Protein AF-A0A9E2UK33-F1 (afdb_monomer)

Secondary structure (DSSP, 8-state):
-HHHHHHHHHHHHHHHHHHHHHHHHHHHHHHHHHHHHHHHHHHHHHHHHHHHHHHHHHHHHHH--HHHHHHHHHHHHHHHHHHHHHHHHHTT-TTTHHHHHHHHHHHHHH-

pLDDT: mean 90.87, std 7.85, range [61.38, 97.69]

Structure (mmCIF, N/CA/C/O backbone):
data_AF-A0A9E2UK33-F1
#
_entry.id   AF-A0A9E2UK33-F1
#
loop_
_atom_site.group_PDB
_atom_site.id
_atom_site.type_symbol
_atom_site.label_atom_id
_atom_site.label_alt_id
_atom_site.label_comp_id
_atom_site.label_asym_id
_atom_site.label_entity_id
_atom_site.label_seq_id
_atom_site.pdbx_PDB_ins_code
_atom_site.Cartn_x
_atom_site.Cartn_y
_atom_site.Cartn_z
_atom_site.occupancy
_atom_site.B_iso_or_equiv
_atom_site.auth_seq_id
_atom_site.auth_comp_id
_atom_site.auth_asym_id
_atom_site.auth_atom_id
_atom_site.pdbx_PDB_model_num
ATOM 1 N N . MET A 1 1 ? 35.623 18.493 -48.322 1.00 72.12 1 MET A N 1
ATOM 2 C CA . 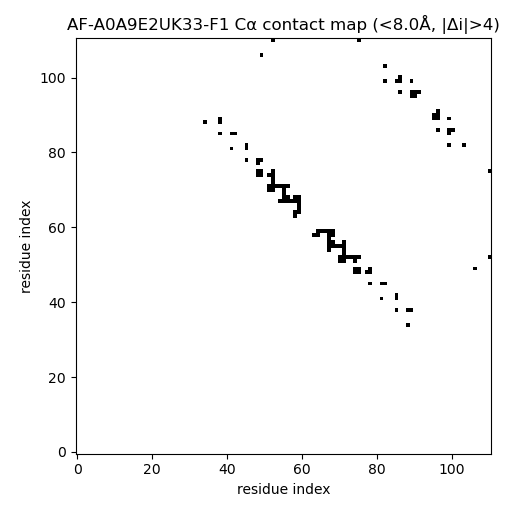MET A 1 1 ? 34.448 19.092 -47.644 1.00 72.12 1 MET A CA 1
ATOM 3 C C . MET A 1 1 ? 33.298 18.097 -47.472 1.00 72.12 1 MET A C 1
ATOM 5 O O . MET A 1 1 ? 32.879 17.909 -46.340 1.00 72.12 1 MET A O 1
ATOM 9 N N . ALA A 1 2 ? 32.848 17.392 -48.520 1.00 85.25 2 ALA A N 1
ATOM 10 C CA . ALA A 1 2 ? 31.727 16.439 -48.427 1.00 85.25 2 ALA A CA 1
ATOM 11 C C . ALA A 1 2 ? 31.902 15.307 -47.383 1.00 85.25 2 ALA A C 1
ATOM 13 O O . ALA A 1 2 ? 30.974 15.031 -46.631 1.00 85.25 2 ALA A O 1
ATOM 14 N N . GLY A 1 3 ? 33.092 14.701 -47.267 1.00 90.69 3 GLY A N 1
ATOM 15 C CA . GLY A 1 3 ? 33.334 13.630 -46.282 1.00 90.69 3 GLY A CA 1
ATOM 16 C C . GLY A 1 3 ? 33.257 14.086 -44.818 1.00 90.69 3 GLY A C 1
ATOM 17 O O . GLY A 1 3 ? 32.832 13.328 -43.954 1.00 90.69 3 GLY A O 1
ATOM 18 N N . LEU A 1 4 ? 33.602 15.348 -44.547 1.00 91.38 4 LEU A N 1
ATOM 19 C CA . LEU A 1 4 ? 33.560 15.934 -43.203 1.00 91.38 4 LEU A CA 1
ATOM 20 C C . LEU A 1 4 ? 32.109 16.215 -42.777 1.00 91.38 4 LEU A C 1
ATOM 22 O O . LEU A 1 4 ? 31.736 15.952 -41.638 1.00 91.38 4 LEU A O 1
ATOM 26 N N . LEU A 1 5 ? 31.273 16.662 -43.723 1.00 92.06 5 LEU A N 1
ATOM 27 C CA . LEU A 1 5 ? 29.831 16.830 -43.519 1.00 92.06 5 LEU A CA 1
ATOM 28 C C . LEU A 1 5 ? 29.127 15.486 -43.295 1.00 92.06 5 LEU A C 1
ATOM 30 O O . LEU A 1 5 ? 28.320 15.371 -42.378 1.00 92.06 5 LEU A O 1
ATOM 34 N N . ALA A 1 6 ? 29.462 14.456 -44.079 1.00 93.81 6 ALA A N 1
ATOM 35 C CA . ALA A 1 6 ? 28.896 13.118 -43.900 1.00 93.81 6 ALA A CA 1
ATOM 36 C C . ALA A 1 6 ? 29.252 12.531 -42.522 1.00 93.81 6 ALA A C 1
ATOM 38 O O . ALA A 1 6 ? 28.380 12.011 -41.830 1.00 93.81 6 ALA A O 1
ATOM 39 N N . LEU A 1 7 ? 30.509 12.685 -42.088 1.00 94.88 7 LEU A N 1
ATOM 40 C CA . LEU A 1 7 ? 30.952 12.266 -40.758 1.00 94.88 7 LEU A CA 1
ATOM 41 C C . LEU A 1 7 ? 30.198 13.004 -39.642 1.00 94.88 7 LEU A C 1
ATOM 43 O O . LEU A 1 7 ? 29.752 12.372 -38.686 1.00 94.88 7 LEU A O 1
ATOM 47 N N . ALA A 1 8 ? 30.017 14.321 -39.774 1.00 93.38 8 ALA A N 1
ATOM 48 C CA . ALA A 1 8 ? 29.272 15.119 -38.803 1.00 93.38 8 ALA A CA 1
ATOM 49 C C . ALA A 1 8 ? 27.806 14.666 -38.684 1.00 93.38 8 ALA A C 1
ATOM 51 O O . ALA A 1 8 ? 27.291 14.558 -37.574 1.00 93.38 8 ALA A O 1
ATOM 52 N N . ILE A 1 9 ? 27.153 14.339 -39.805 1.00 95.19 9 ILE A N 1
ATOM 53 C CA . ILE A 1 9 ? 25.771 13.832 -39.821 1.00 95.19 9 ILE A CA 1
ATOM 54 C C . ILE A 1 9 ? 25.679 12.466 -39.132 1.00 95.19 9 ILE A C 1
ATOM 56 O O . ILE A 1 9 ? 24.790 12.255 -38.311 1.00 95.19 9 ILE A O 1
ATOM 60 N N . VAL A 1 10 ? 26.607 11.549 -39.424 1.00 96.12 10 VAL A N 1
ATOM 61 C CA . VAL A 1 10 ? 26.632 10.217 -38.796 1.00 96.12 10 VAL A CA 1
ATOM 62 C C . VAL A 1 10 ? 26.848 10.325 -37.287 1.00 96.12 10 VAL A C 1
ATOM 64 O O . VAL A 1 10 ? 26.139 9.674 -36.522 1.00 96.12 10 VAL A O 1
ATOM 67 N N . LEU A 1 11 ? 27.776 11.178 -36.847 1.00 94.25 11 LEU A N 1
ATOM 68 C CA . LEU A 1 11 ? 28.001 11.431 -35.422 1.00 94.25 11 LEU A CA 1
ATOM 69 C C . LEU A 1 11 ? 26.760 12.026 -34.751 1.00 94.25 11 LEU A C 1
ATOM 71 O O . LEU A 1 11 ? 26.378 11.581 -33.672 1.00 94.25 11 LEU A O 1
ATOM 75 N N . LEU A 1 12 ? 26.094 12.983 -35.401 1.00 94.88 12 LEU A N 1
ATOM 76 C CA . LEU A 1 12 ? 24.873 13.594 -34.878 1.00 94.88 12 LEU A CA 1
ATOM 77 C C . LEU A 1 12 ? 23.743 12.563 -34.735 1.00 94.88 12 LEU A C 1
ATOM 79 O O . LEU A 1 12 ? 23.066 12.538 -33.705 1.00 94.88 12 LEU A O 1
ATOM 83 N N . LEU A 1 13 ? 23.560 11.687 -35.726 1.00 95.62 13 LEU A N 1
ATOM 84 C CA . LEU A 1 13 ? 22.580 10.597 -35.673 1.00 95.62 13 LEU A CA 1
ATOM 85 C C . LEU A 1 13 ? 22.900 9.599 -34.555 1.00 95.62 13 LEU A C 1
ATOM 87 O O . LEU A 1 13 ? 21.999 9.205 -33.817 1.00 95.62 13 LEU A O 1
ATOM 91 N N . ALA A 1 14 ? 24.173 9.233 -34.388 1.00 95.25 14 ALA A N 1
ATOM 92 C CA . ALA A 1 14 ? 24.606 8.330 -33.325 1.00 95.25 14 ALA A CA 1
ATOM 93 C C . ALA A 1 14 ? 24.331 8.912 -31.929 1.00 95.25 14 ALA A C 1
ATOM 95 O O . ALA A 1 14 ? 23.828 8.202 -31.059 1.00 95.25 14 ALA A O 1
ATOM 96 N N . VAL A 1 15 ? 24.596 10.208 -31.726 1.00 94.06 15 VAL A N 1
ATOM 97 C CA . VAL A 1 15 ? 24.289 10.900 -30.463 1.00 94.06 15 VAL A CA 1
ATOM 98 C C . VAL A 1 15 ? 22.783 10.933 -30.209 1.00 94.06 15 VAL A C 1
ATOM 100 O O . VAL A 1 15 ? 22.357 10.603 -29.107 1.00 94.06 15 VAL A O 1
ATOM 103 N N . ASN A 1 16 ? 21.967 11.268 -31.214 1.00 93.19 16 ASN A N 1
ATOM 104 C CA . ASN A 1 16 ? 20.509 11.279 -31.058 1.00 93.19 16 ASN A CA 1
ATOM 105 C C . ASN A 1 16 ? 19.960 9.893 -30.705 1.00 93.19 16 ASN A C 1
ATOM 107 O O . ASN A 1 16 ? 19.122 9.779 -29.815 1.00 93.19 16 ASN A O 1
ATOM 111 N N . LEU A 1 17 ? 20.468 8.837 -31.346 1.00 94.19 17 LEU A N 1
ATOM 112 C CA . LEU A 1 17 ? 20.076 7.466 -31.034 1.00 94.19 17 LEU A CA 1
ATOM 113 C C . LEU A 1 17 ? 20.485 7.068 -29.609 1.00 94.19 17 LEU A C 1
ATOM 115 O O . LEU A 1 17 ? 19.682 6.493 -28.880 1.00 94.19 17 LEU A O 1
ATOM 119 N N . ALA A 1 18 ? 21.710 7.398 -29.190 1.00 91.88 18 ALA A N 1
ATOM 120 C CA . ALA A 1 18 ? 22.186 7.113 -27.838 1.00 91.88 18 ALA A CA 1
ATOM 121 C C . ALA A 1 18 ? 21.352 7.839 -26.771 1.00 91.88 18 ALA A C 1
ATOM 123 O O . ALA A 1 18 ? 20.966 7.23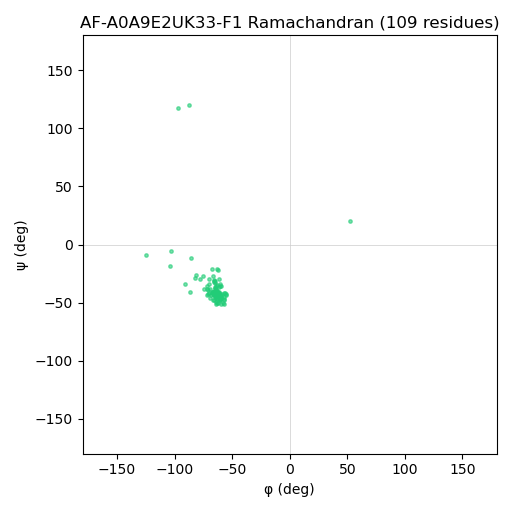2 -25.773 1.00 91.88 18 ALA A O 1
ATOM 124 N N . VAL A 1 19 ? 21.030 9.115 -27.004 1.00 89.19 19 VAL A N 1
ATOM 125 C CA . VAL A 1 19 ? 20.156 9.907 -26.127 1.00 89.19 19 VAL A CA 1
ATOM 126 C C . VAL A 1 19 ? 18.753 9.304 -26.077 1.00 89.19 19 VAL A C 1
ATOM 128 O O . VAL A 1 19 ? 18.208 9.144 -24.991 1.00 89.19 19 VAL A O 1
ATOM 131 N N . PHE A 1 20 ? 18.190 8.906 -27.218 1.00 89.81 20 PHE A N 1
ATOM 132 C CA . PHE A 1 20 ? 16.871 8.276 -27.279 1.00 89.81 20 PHE A CA 1
ATOM 133 C C . PHE A 1 20 ? 16.811 6.973 -26.465 1.00 89.81 20 PHE A C 1
ATOM 135 O O . PHE A 1 20 ? 15.897 6.790 -25.663 1.00 89.81 20 PHE A O 1
ATOM 142 N N . VAL A 1 21 ? 17.820 6.105 -26.598 1.00 86.75 21 VAL A N 1
ATOM 143 C CA . VAL A 1 21 ? 17.922 4.862 -25.812 1.00 86.75 21 VAL A CA 1
ATOM 144 C C . VAL A 1 21 ? 18.070 5.154 -24.318 1.00 86.75 21 VAL A C 1
ATOM 146 O O . VAL A 1 21 ? 17.472 4.462 -23.495 1.00 86.75 21 VAL A O 1
ATOM 149 N N . LEU A 1 22 ? 18.858 6.168 -23.951 1.00 81.00 22 LEU A N 1
ATOM 150 C CA . LEU A 1 22 ? 19.044 6.544 -22.551 1.00 81.00 22 LEU A CA 1
ATOM 151 C C . LEU A 1 22 ? 17.741 7.065 -21.933 1.00 81.00 22 LEU A C 1
ATOM 153 O O . LEU A 1 22 ? 17.389 6.643 -20.837 1.00 81.00 22 LEU A O 1
ATOM 157 N N . ILE A 1 23 ? 17.004 7.914 -22.657 1.00 81.88 23 ILE A N 1
ATOM 158 C CA . ILE A 1 23 ? 15.707 8.445 -22.219 1.00 81.88 23 ILE A CA 1
ATOM 159 C C . ILE A 1 23 ? 14.702 7.313 -21.997 1.00 81.88 23 ILE A C 1
ATOM 161 O O . ILE A 1 23 ? 14.046 7.305 -20.962 1.00 81.88 23 ILE A O 1
ATOM 165 N N . GLN A 1 24 ? 14.612 6.341 -22.913 1.00 73.94 24 GLN A N 1
ATOM 166 C CA . GLN A 1 24 ? 13.708 5.194 -22.749 1.00 73.94 24 GLN A CA 1
ATOM 167 C C . GLN A 1 24 ? 14.035 4.384 -21.492 1.00 73.94 24 GLN A C 1
ATOM 169 O O . GLN A 1 24 ? 13.156 4.129 -20.679 1.00 73.94 24 GLN A O 1
ATOM 174 N N . ARG A 1 25 ? 15.316 4.069 -21.262 1.00 70.94 25 ARG A N 1
ATOM 175 C CA . ARG A 1 25 ? 15.730 3.336 -20.054 1.00 70.94 25 ARG A CA 1
ATOM 176 C C . ARG A 1 25 ? 15.459 4.104 -18.762 1.00 70.94 25 ARG A C 1
ATOM 178 O O . ARG A 1 25 ? 15.176 3.490 -17.739 1.00 70.94 25 ARG A O 1
ATOM 185 N N . THR A 1 26 ? 15.597 5.429 -18.785 1.00 67.19 26 THR A N 1
ATOM 186 C CA . THR A 1 26 ? 15.283 6.275 -17.628 1.00 67.19 26 THR A CA 1
ATOM 187 C C . THR A 1 26 ? 13.776 6.373 -17.388 1.00 67.19 26 THR A C 1
ATOM 189 O O . THR A 1 26 ? 13.371 6.391 -16.230 1.00 67.19 26 THR A O 1
ATOM 192 N N . ALA A 1 27 ? 12.957 6.400 -18.442 1.00 66.75 27 ALA A N 1
ATOM 193 C CA . A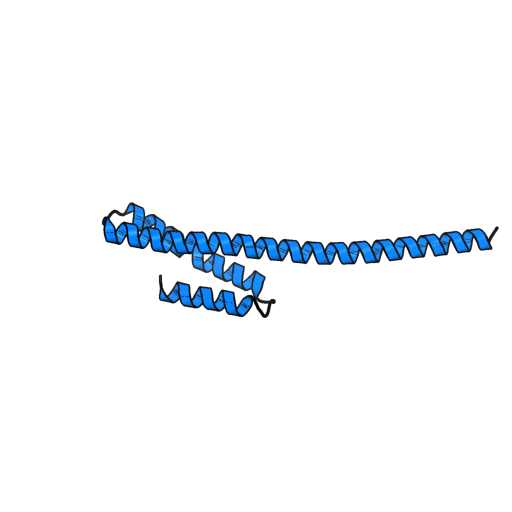LA A 1 27 ? 11.501 6.391 -18.322 1.00 66.75 27 ALA A CA 1
ATOM 194 C C . ALA A 1 27 ? 11.002 5.085 -17.679 1.00 66.75 27 ALA A C 1
ATOM 196 O O . ALA A 1 27 ? 10.364 5.144 -16.634 1.00 66.75 27 ALA A O 1
ATOM 197 N N . ASP A 1 28 ? 11.425 3.925 -18.193 1.00 65.50 28 ASP A N 1
ATOM 198 C CA . ASP A 1 28 ? 11.021 2.612 -17.659 1.00 65.50 28 ASP A CA 1
ATOM 199 C C . ASP A 1 28 ? 11.417 2.425 -16.176 1.00 65.50 28 ASP A C 1
ATOM 201 O O . ASP A 1 28 ? 10.702 1.810 -15.379 1.00 65.50 28 ASP A O 1
ATOM 205 N N . PHE A 1 29 ? 12.576 2.970 -15.779 1.00 61.38 29 PHE A N 1
ATOM 206 C CA . PHE A 1 29 ? 13.031 2.934 -14.388 1.00 61.38 29 PHE A CA 1
ATOM 207 C C . PHE A 1 29 ? 12.183 3.825 -13.472 1.00 61.38 29 PHE A C 1
ATOM 209 O O . PHE A 1 29 ? 11.920 3.445 -12.332 1.00 61.38 29 PHE A O 1
ATOM 216 N N . ASN A 1 30 ? 11.759 4.997 -13.950 1.00 67.00 30 ASN A N 1
ATOM 217 C CA . ASN A 1 30 ? 10.926 5.903 -13.162 1.00 67.00 30 ASN A CA 1
ATOM 218 C C . ASN A 1 30 ? 9.533 5.313 -12.915 1.00 67.00 30 ASN A C 1
ATOM 220 O O . ASN A 1 30 ? 9.079 5.353 -11.772 1.00 67.00 30 ASN A O 1
ATOM 224 N N . ASP A 1 31 ? 8.922 4.694 -13.928 1.00 71.38 31 ASP A N 1
ATOM 225 C CA . ASP A 1 31 ? 7.587 4.088 -13.817 1.00 71.38 31 ASP A CA 1
ATOM 226 C C . ASP A 1 31 ? 7.572 2.971 -12.758 1.00 71.38 31 ASP A C 1
ATOM 228 O O . ASP A 1 31 ? 6.721 2.937 -11.871 1.00 71.38 31 ASP A O 1
ATOM 232 N N . THR A 1 32 ? 8.607 2.121 -12.749 1.00 75.50 32 THR A N 1
ATOM 233 C CA . THR A 1 32 ? 8.746 1.044 -11.750 1.00 75.50 32 THR A CA 1
ATOM 234 C C . THR A 1 32 ? 8.916 1.592 -10.323 1.00 75.50 32 THR A C 1
ATOM 236 O O . THR A 1 32 ? 8.447 1.002 -9.346 1.00 75.50 32 THR A O 1
ATOM 239 N N . VAL A 1 33 ? 9.620 2.720 -10.166 1.00 81.88 33 VAL A N 1
ATOM 240 C CA . VAL A 1 33 ? 9.822 3.354 -8.854 1.00 81.88 33 VAL A CA 1
ATOM 241 C C . VAL A 1 33 ? 8.530 3.988 -8.347 1.00 81.88 33 VAL A C 1
ATOM 243 O O . VAL A 1 33 ? 8.257 3.898 -7.148 1.00 81.88 33 VAL A O 1
ATOM 246 N N . GLU A 1 34 ? 7.750 4.614 -9.225 1.00 84.94 34 GLU A N 1
ATOM 247 C CA . GLU A 1 34 ? 6.464 5.222 -8.880 1.00 84.94 34 GLU A CA 1
ATOM 248 C C . GLU A 1 34 ? 5.458 4.162 -8.411 1.00 84.94 34 GLU A C 1
ATOM 250 O O . GLU A 1 34 ? 4.950 4.269 -7.292 1.00 84.94 34 GLU A O 1
ATOM 255 N N . GLU A 1 35 ? 5.290 3.071 -9.166 1.00 86.31 35 GLU A N 1
ATOM 256 C CA . GLU A 1 35 ? 4.428 1.942 -8.779 1.00 86.31 35 GLU A CA 1
ATOM 257 C C . GLU A 1 35 ? 4.840 1.346 -7.422 1.00 86.31 35 GLU A C 1
ATOM 259 O O . GLU A 1 35 ? 4.015 1.138 -6.527 1.00 86.31 35 GLU A O 1
ATOM 264 N N . ALA A 1 36 ? 6.143 1.129 -7.204 1.00 88.44 36 ALA A N 1
ATOM 265 C CA . ALA A 1 36 ? 6.646 0.608 -5.935 1.00 88.44 36 ALA A CA 1
ATOM 266 C C . ALA A 1 36 ? 6.410 1.575 -4.757 1.00 88.44 36 ALA A C 1
ATOM 268 O O . ALA A 1 36 ? 6.219 1.143 -3.612 1.00 88.44 36 ALA A O 1
ATOM 269 N N . GLN A 1 37 ? 6.447 2.889 -4.997 1.00 91.94 37 GLN A N 1
ATOM 270 C CA . GLN A 1 37 ? 6.107 3.885 -3.983 1.00 91.94 37 GLN A CA 1
ATOM 271 C C . GLN A 1 37 ? 4.613 3.878 -3.667 1.00 91.94 37 GLN A C 1
ATOM 273 O O . GLN A 1 37 ? 4.264 3.923 -2.484 1.00 91.94 37 GLN A O 1
ATOM 278 N N . GLU A 1 38 ? 3.759 3.769 -4.680 1.00 93.44 38 GLU A N 1
ATOM 279 C CA . GLU A 1 38 ? 2.306 3.712 -4.529 1.00 93.44 38 GLU A CA 1
ATOM 280 C C . GLU A 1 38 ? 1.881 2.477 -3.723 1.00 93.44 38 GLU A C 1
ATOM 282 O O . GLU A 1 38 ? 1.240 2.610 -2.676 1.00 93.44 38 GLU A O 1
ATOM 287 N N . VAL A 1 39 ? 2.369 1.289 -4.102 1.00 94.31 39 VAL A N 1
ATOM 288 C CA . VAL A 1 39 ? 2.150 0.036 -3.356 1.00 94.31 39 VAL A CA 1
ATOM 289 C C . VAL A 1 39 ? 2.602 0.176 -1.902 1.00 94.31 39 VAL A C 1
ATOM 291 O O . VAL A 1 39 ? 1.904 -0.256 -0.979 1.00 94.31 39 VAL A O 1
ATOM 294 N N . ARG A 1 40 ? 3.759 0.808 -1.657 1.00 94.69 40 ARG A N 1
ATOM 295 C CA . ARG A 1 40 ? 4.288 1.006 -0.300 1.00 94.69 40 ARG A CA 1
ATOM 296 C C . ARG A 1 40 ? 3.422 1.950 0.532 1.00 94.69 40 ARG A C 1
ATOM 298 O O . ARG A 1 40 ? 3.259 1.705 1.728 1.00 94.69 40 ARG A O 1
ATOM 305 N N . LEU A 1 41 ? 2.929 3.038 -0.054 1.00 96.25 41 LEU A N 1
ATOM 306 C CA . LEU A 1 41 ? 2.064 3.996 0.635 1.00 96.25 41 LEU A CA 1
ATOM 307 C C . LEU A 1 41 ? 0.719 3.357 0.977 1.00 96.25 41 LEU A C 1
ATOM 309 O O . LEU A 1 41 ? 0.313 3.395 2.138 1.00 96.25 41 LEU A O 1
ATOM 313 N N . LEU A 1 42 ? 0.097 2.687 0.008 1.00 95.62 42 LEU A N 1
ATOM 314 C CA . LEU A 1 42 ? -1.181 2.014 0.205 1.00 95.62 42 LEU A CA 1
ATOM 315 C C . LEU A 1 42 ? -1.080 0.892 1.245 1.00 95.62 42 LEU A C 1
ATOM 317 O O . LEU A 1 42 ? -1.921 0.798 2.135 1.00 95.62 42 LEU A O 1
ATOM 321 N N . SER A 1 43 ? 0.001 0.106 1.215 1.00 95.44 43 SER A N 1
ATOM 322 C CA . SER A 1 43 ? 0.261 -0.935 2.221 1.00 95.44 43 SER A CA 1
ATOM 323 C C . SER A 1 43 ? 0.413 -0.368 3.637 1.00 95.44 43 SER A C 1
ATOM 325 O O . SER A 1 43 ? -0.007 -0.995 4.609 1.00 95.44 43 SER A O 1
ATOM 327 N N . ARG A 1 44 ? 1.028 0.816 3.779 1.00 96.62 44 ARG A N 1
ATOM 328 C CA . ARG A 1 44 ? 1.183 1.483 5.081 1.00 96.62 44 ARG A CA 1
ATOM 329 C C . ARG A 1 44 ? -0.148 1.987 5.613 1.00 96.62 44 ARG A C 1
ATOM 331 O O . ARG A 1 44 ? -0.437 1.754 6.780 1.00 96.62 44 ARG A O 1
ATOM 338 N N . GLU A 1 45 ? -0.943 2.643 4.774 1.00 96.44 45 GLU A N 1
ATOM 339 C CA . GLU A 1 45 ? -2.274 3.104 5.175 1.00 96.44 45 GLU A CA 1
ATOM 340 C C . GLU A 1 45 ? -3.159 1.910 5.543 1.00 96.44 45 GLU A C 1
ATOM 342 O O . GLU A 1 45 ? -3.839 1.934 6.564 1.00 96.44 45 GLU A O 1
ATOM 347 N N . LEU A 1 46 ? -3.090 0.821 4.773 1.00 95.69 46 LEU A N 1
ATOM 348 C CA . LEU A 1 46 ? -3.854 -0.391 5.044 1.00 95.69 46 LEU A CA 1
ATOM 349 C C . LEU A 1 46 ? -3.505 -0.986 6.414 1.00 95.69 46 LEU A C 1
ATOM 351 O O . LEU A 1 46 ? -4.396 -1.325 7.191 1.00 95.69 46 LEU A O 1
ATOM 355 N N . LEU A 1 47 ? -2.211 -1.064 6.737 1.00 95.38 47 LEU A N 1
ATOM 356 C CA . LEU A 1 47 ? -1.754 -1.496 8.056 1.00 95.38 47 LEU A CA 1
ATOM 357 C C . LEU A 1 47 ? -2.277 -0.575 9.165 1.00 95.38 47 LEU A C 1
ATOM 359 O O . LEU A 1 47 ? -2.742 -1.076 10.186 1.00 95.38 47 LEU A O 1
ATOM 363 N N . THR A 1 48 ? -2.233 0.745 8.969 1.00 96.62 48 THR A N 1
ATOM 364 C CA . THR A 1 48 ? -2.784 1.715 9.930 1.00 96.62 48 THR A CA 1
ATOM 365 C C . THR A 1 48 ? -4.261 1.439 10.196 1.00 96.62 48 THR A C 1
ATOM 367 O O . THR A 1 48 ? -4.658 1.329 11.352 1.00 96.62 48 THR A O 1
ATOM 370 N N . ARG A 1 49 ? -5.065 1.215 9.149 1.00 96.12 49 ARG A N 1
ATOM 371 C CA . ARG A 1 49 ? -6.496 0.906 9.300 1.00 96.12 49 ARG A CA 1
ATOM 372 C C . ARG A 1 49 ? -6.745 -0.412 10.020 1.00 96.12 49 ARG A C 1
ATOM 374 O O . ARG A 1 49 ? -7.623 -0.476 10.871 1.00 96.12 49 ARG A O 1
ATOM 381 N N . LEU A 1 50 ? -5.962 -1.452 9.745 1.00 95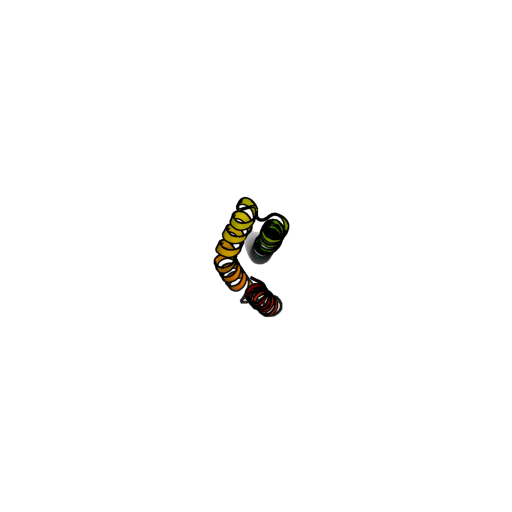.31 50 LEU A N 1
ATOM 382 C CA . LEU A 1 50 ? -6.068 -2.714 10.485 1.00 95.31 50 LEU A CA 1
ATOM 383 C C . LEU A 1 50 ? -5.763 -2.523 11.980 1.00 95.31 50 LEU A C 1
ATOM 385 O O . LEU A 1 50 ? -6.478 -3.052 12.833 1.00 95.31 50 LEU A O 1
ATOM 389 N N . VAL A 1 51 ? -4.742 -1.724 12.302 1.00 95.81 51 VAL A N 1
ATOM 390 C CA . VAL A 1 51 ? -4.386 -1.393 13.689 1.00 95.81 51 VAL A CA 1
ATOM 391 C C . VAL A 1 51 ? -5.475 -0.559 14.364 1.00 95.81 51 VAL A C 1
ATOM 393 O O . VAL A 1 51 ? -5.805 -0.828 15.520 1.00 95.81 51 VAL A O 1
ATOM 396 N N . ASP A 1 52 ? -6.066 0.411 13.669 1.00 96.88 52 ASP A N 1
ATOM 397 C CA . ASP A 1 52 ? -7.183 1.209 14.184 1.00 96.88 52 ASP A CA 1
ATOM 398 C C . ASP A 1 52 ? -8.415 0.339 14.445 1.00 96.88 52 ASP A C 1
ATOM 400 O O . ASP A 1 52 ? -9.064 0.482 15.484 1.00 96.88 52 ASP A O 1
ATOM 404 N N . ALA A 1 53 ? -8.701 -0.617 13.556 1.00 95.94 53 ALA A N 1
ATOM 405 C CA . ALA A 1 53 ? -9.785 -1.573 13.737 1.00 95.94 53 ALA A CA 1
ATOM 406 C C . ALA A 1 53 ? -9.588 -2.413 15.010 1.00 95.94 53 ALA A C 1
ATOM 408 O O . ALA A 1 53 ? -10.504 -2.507 15.832 1.00 95.94 53 ALA A O 1
ATOM 409 N N . GLU A 1 54 ? -8.391 -2.966 15.223 1.00 95.38 54 GLU A N 1
ATOM 410 C CA . GLU A 1 54 ? -8.060 -3.745 16.424 1.00 95.38 54 GLU A CA 1
ATOM 411 C C . GLU A 1 54 ? -8.058 -2.873 17.693 1.00 95.38 54 GLU A C 1
ATOM 413 O O . GLU A 1 54 ? -8.566 -3.276 18.745 1.00 95.38 54 GLU A O 1
ATOM 418 N N . THR A 1 55 ? -7.516 -1.658 17.603 1.00 95.94 55 THR A N 1
ATOM 419 C CA . THR A 1 55 ? -7.416 -0.724 18.733 1.00 95.94 55 THR A CA 1
ATOM 420 C C . THR A 1 55 ? -8.792 -0.216 19.155 1.00 95.94 55 THR A C 1
ATOM 422 O O . THR A 1 55 ? -9.096 -0.201 20.349 1.00 95.94 55 THR A O 1
ATOM 425 N N . GLY A 1 56 ? -9.654 0.136 18.199 1.00 96.44 56 GLY A N 1
ATOM 426 C CA . GLY A 1 56 ? -11.039 0.530 18.449 1.00 96.44 56 GLY A CA 1
ATOM 427 C C . GLY A 1 56 ? -11.859 -0.610 19.052 1.00 96.44 56 GLY A C 1
ATOM 428 O O . GLY A 1 56 ? -12.542 -0.425 20.060 1.00 96.44 56 GLY A O 1
ATOM 429 N N . GLN A 1 57 ? -11.713 -1.828 18.524 1.00 96.31 57 GLN A N 1
ATOM 430 C CA . GLN A 1 57 ? -12.383 -3.004 19.079 1.00 96.31 57 GLN A CA 1
ATOM 431 C C . GLN A 1 57 ? -11.967 -3.244 20.536 1.00 96.31 57 GLN A C 1
ATOM 433 O O . GLN A 1 57 ? -12.819 -3.351 21.421 1.00 96.31 57 GLN A O 1
ATOM 438 N N . ARG A 1 58 ? -10.658 -3.278 20.816 1.00 96.88 58 ARG A N 1
ATOM 439 C CA . ARG A 1 58 ? -10.136 -3.461 22.180 1.00 96.88 58 ARG A CA 1
ATOM 440 C C . ARG A 1 58 ? -10.568 -2.338 23.114 1.00 96.88 58 ARG A C 1
ATOM 442 O O . ARG A 1 58 ? -10.973 -2.613 24.240 1.00 96.88 58 ARG A O 1
ATOM 449 N N . GLY A 1 59 ? -10.514 -1.088 22.659 1.00 97.19 59 GLY A N 1
ATOM 450 C CA . GLY A 1 59 ? -10.937 0.070 23.442 1.00 97.19 59 GLY A CA 1
ATOM 451 C C . GLY A 1 59 ? -12.406 -0.017 23.855 1.00 97.19 59 GLY A C 1
ATOM 452 O O . GLY A 1 59 ? -12.729 0.204 25.026 1.00 97.19 59 GLY A O 1
ATOM 453 N N . PHE A 1 60 ? -13.285 -0.422 22.934 1.00 97.69 60 PHE A N 1
ATOM 454 C CA . PHE A 1 60 ? -14.700 -0.625 23.230 1.00 97.69 60 PHE A CA 1
ATOM 455 C C . PHE A 1 60 ? -14.907 -1.784 24.210 1.00 97.69 60 PHE A C 1
ATOM 457 O O . PHE A 1 60 ? -15.578 -1.604 25.222 1.00 97.69 60 PHE A O 1
ATOM 464 N N . LEU A 1 61 ? -14.277 -2.939 23.975 1.00 96.94 61 LEU A N 1
ATOM 465 C CA . LEU A 1 61 ? -14.401 -4.105 24.859 1.00 96.94 61 LEU A CA 1
ATOM 466 C C . LEU A 1 61 ? -13.918 -3.827 26.291 1.00 96.94 61 LEU A C 1
ATOM 468 O O . LEU A 1 61 ? -14.482 -4.361 27.242 1.00 96.94 61 LEU A O 1
ATOM 472 N N . LEU A 1 62 ? -12.893 -2.987 26.457 1.00 97.69 62 LEU A N 1
ATOM 473 C CA . LEU A 1 62 ? -12.332 -2.652 27.768 1.00 97.69 62 LEU A CA 1
ATOM 474 C C . LEU A 1 62 ? -13.111 -1.565 28.513 1.00 97.69 62 LEU A C 1
ATOM 476 O O . LEU A 1 62 ? -13.063 -1.518 29.740 1.00 97.69 62 LEU A O 1
ATOM 480 N N . THR A 1 63 ? -13.772 -0.654 27.797 1.00 97.06 63 THR A N 1
ATOM 481 C CA . THR A 1 63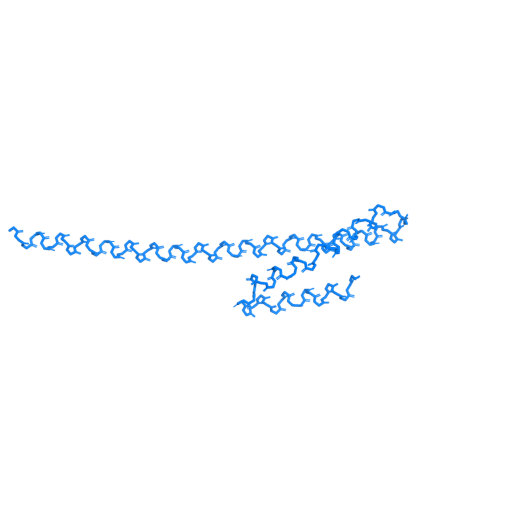 ? -14.315 0.572 28.405 1.00 97.06 63 THR A CA 1
ATOM 482 C C . THR A 1 63 ? -15.805 0.794 28.171 1.00 97.06 63 THR A C 1
ATOM 484 O O . THR A 1 63 ? -16.366 1.709 28.767 1.00 97.06 63 THR A O 1
ATOM 487 N N . ALA A 1 64 ? -16.436 -0.004 27.305 1.00 95.81 64 ALA A N 1
ATOM 488 C CA . ALA A 1 64 ? -17.811 0.154 26.824 1.00 95.81 64 ALA A CA 1
ATOM 489 C C . ALA A 1 64 ? -18.127 1.552 26.248 1.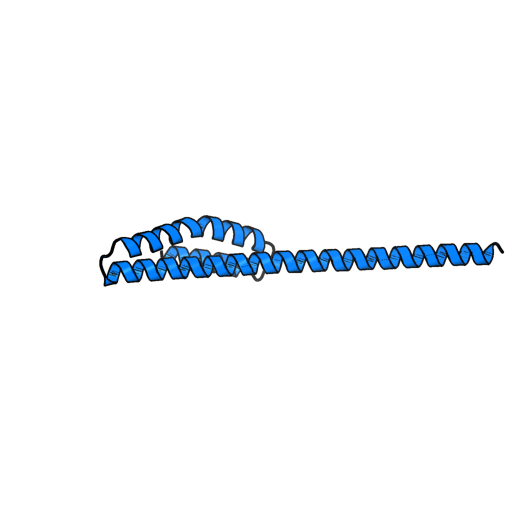00 95.81 64 ALA A C 1
ATOM 491 O O . ALA A 1 64 ? -19.289 1.947 26.155 1.00 95.81 64 ALA A O 1
ATOM 492 N N . ARG A 1 65 ? -17.094 2.312 25.862 1.00 96.62 65 ARG A N 1
ATOM 493 C CA . ARG A 1 65 ? -17.222 3.674 25.341 1.00 96.62 65 ARG A CA 1
ATOM 494 C C . ARG A 1 65 ? -17.444 3.671 23.824 1.00 96.62 65 ARG A C 1
ATOM 496 O O . ARG A 1 65 ? -16.581 3.158 23.104 1.00 96.62 65 ARG A O 1
ATOM 503 N N . PRO A 1 66 ? -18.570 4.215 23.325 1.00 94.62 66 PRO A N 1
ATOM 504 C CA . PRO A 1 66 ? -18.953 4.125 21.914 1.00 94.62 66 PRO A CA 1
ATOM 505 C C . PRO A 1 66 ? -17.968 4.826 20.970 1.00 94.62 66 PRO A C 1
ATOM 507 O O . PRO A 1 66 ? -17.893 4.461 19.800 1.00 94.62 66 PRO A O 1
ATOM 510 N N . GLU A 1 67 ? -17.168 5.768 21.469 1.00 95.62 67 GLU A N 1
ATOM 511 C CA . GLU A 1 67 ? -16.134 6.460 20.696 1.00 95.62 67 GLU A CA 1
ATOM 512 C C . GLU A 1 67 ? -15.057 5.497 20.170 1.00 95.62 67 GLU A C 1
ATOM 514 O O . GLU A 1 67 ? -14.486 5.719 19.110 1.00 95.62 67 GLU A O 1
ATOM 519 N N . TYR A 1 68 ? -14.781 4.391 20.868 1.00 96.06 68 TYR A N 1
ATOM 520 C CA . TYR A 1 68 ? -13.849 3.379 20.361 1.00 96.06 68 TYR A CA 1
ATOM 521 C C . TYR A 1 68 ? -14.483 2.489 19.285 1.00 96.06 68 TYR A C 1
ATOM 523 O O . TYR A 1 68 ? -13.796 2.025 18.374 1.00 96.06 68 TYR A O 1
ATOM 531 N N . LEU A 1 69 ? -15.802 2.282 19.350 1.00 95.50 69 LEU A N 1
ATOM 532 C CA . LEU A 1 69 ? -16.528 1.521 18.336 1.00 95.50 69 LEU A CA 1
ATOM 533 C C . LEU A 1 69 ? -16.613 2.290 17.011 1.00 95.50 69 LEU A C 1
ATOM 535 O O . LEU A 1 69 ? -16.550 1.668 15.949 1.00 95.50 69 LEU A O 1
ATOM 539 N N . SER A 1 70 ? -16.715 3.625 17.049 1.00 95.38 70 SER A N 1
ATOM 540 C CA . SER A 1 70 ? -16.684 4.436 15.825 1.00 95.38 70 SER A CA 1
ATOM 541 C C . SER A 1 70 ? -15.339 4.322 15.108 1.00 95.38 70 SER A C 1
ATOM 543 O O . SER A 1 70 ? -15.343 4.091 13.905 1.00 95.38 70 SER A O 1
ATOM 545 N N . ILE A 1 71 ? -14.214 4.347 15.838 1.00 95.94 71 ILE A N 1
ATOM 546 C CA . ILE A 1 71 ? -12.867 4.138 15.264 1.00 95.94 71 ILE A CA 1
ATOM 547 C C . ILE A 1 71 ? -12.788 2.786 14.544 1.00 95.94 71 ILE A C 1
ATOM 549 O O . ILE A 1 71 ? -12.359 2.718 13.394 1.00 95.94 71 ILE A O 1
ATOM 553 N N . HIS A 1 72 ? -13.266 1.714 15.186 1.00 96.12 72 HIS A N 1
ATOM 554 C CA . HIS A 1 72 ? -13.304 0.389 14.564 1.00 96.12 72 HIS A CA 1
ATOM 555 C C . HIS A 1 72 ? -14.172 0.367 13.298 1.00 96.12 72 HIS A C 1
ATOM 557 O O . HIS A 1 72 ? -13.747 -0.115 12.252 1.00 96.12 72 HIS A O 1
ATOM 563 N N . THR A 1 73 ? -15.380 0.924 13.378 1.00 95.44 73 THR A N 1
ATOM 564 C CA . THR A 1 73 ? -16.344 0.910 12.268 1.00 95.44 73 THR A CA 1
ATOM 565 C C . THR A 1 73 ? -15.844 1.715 11.067 1.00 95.44 73 THR A C 1
ATOM 567 O O . THR A 1 73 ? -16.021 1.298 9.922 1.00 95.44 73 THR A O 1
ATOM 5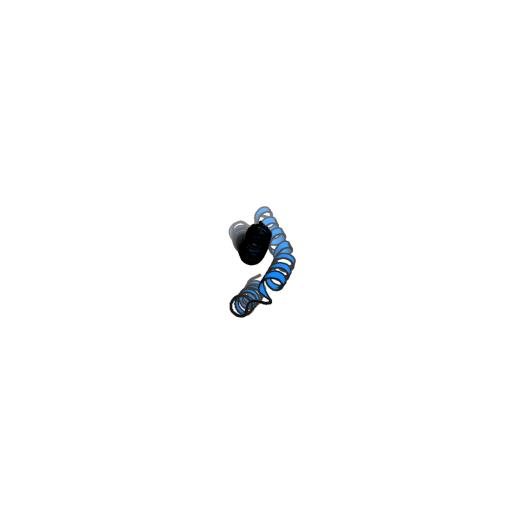70 N N . GLU A 1 74 ? -15.216 2.866 11.313 1.00 95.81 74 GLU A N 1
ATOM 571 C CA . GLU A 1 74 ? -14.605 3.698 10.274 1.00 95.81 74 GLU A CA 1
ATOM 572 C C . GLU A 1 74 ? -13.426 2.988 9.610 1.00 95.81 74 GLU A C 1
ATOM 574 O O . GLU A 1 74 ? -13.323 2.992 8.383 1.00 95.81 74 GLU A O 1
ATOM 579 N N . ALA A 1 75 ? -12.580 2.326 10.401 1.00 95.19 75 ALA A N 1
ATOM 580 C CA . ALA A 1 75 ? -11.455 1.561 9.890 1.00 95.19 75 ALA A CA 1
ATOM 581 C C . ALA A 1 75 ? -11.910 0.387 9.007 1.00 95.19 75 ALA A C 1
ATOM 583 O O . ALA A 1 75 ? -11.470 0.284 7.863 1.00 95.19 75 ALA A O 1
ATOM 584 N N . VAL A 1 76 ? -12.846 -0.444 9.483 1.00 95.31 76 VAL A N 1
ATOM 585 C CA . VAL A 1 76 ? -13.363 -1.608 8.736 1.00 95.31 76 VAL A CA 1
ATOM 586 C C . VAL A 1 76 ? -14.031 -1.195 7.424 1.00 95.31 76 VAL A C 1
ATOM 588 O O . VAL A 1 76 ? -13.891 -1.889 6.420 1.00 95.31 76 VAL A O 1
ATOM 591 N N . ARG A 1 77 ? -14.713 -0.043 7.390 1.00 95.50 77 ARG A N 1
ATOM 592 C CA . ARG A 1 77 ? -15.365 0.459 6.171 1.00 95.50 77 ARG A CA 1
ATOM 593 C C . ARG A 1 77 ? -14.371 0.799 5.054 1.00 95.50 77 ARG A C 1
ATOM 595 O O . ARG A 1 77 ? -14.732 0.666 3.891 1.00 95.50 77 ARG A O 1
ATOM 602 N N . ALA A 1 78 ? -13.157 1.234 5.393 1.00 93.81 78 ALA A N 1
ATOM 603 C CA . ALA A 1 78 ? -12.142 1.628 4.415 1.00 93.81 78 ALA A CA 1
ATOM 604 C C . ALA A 1 78 ? -11.373 0.433 3.814 1.00 93.81 78 ALA A C 1
ATOM 606 O O . ALA A 1 78 ? -10.889 0.514 2.687 1.00 93.81 78 ALA A O 1
ATOM 607 N N . LEU A 1 79 ? -11.270 -0.686 4.541 1.00 93.44 79 LEU A N 1
ATOM 608 C CA . LEU A 1 79 ? -10.423 -1.822 4.150 1.00 93.44 79 LEU A CA 1
ATOM 609 C C . LEU A 1 79 ? -10.756 -2.449 2.782 1.00 93.44 79 LEU A C 1
ATOM 611 O O . LEU A 1 79 ? -9.805 -2.735 2.054 1.00 93.44 79 LEU A O 1
ATOM 615 N N . PRO A 1 80 ? -12.030 -2.669 2.386 1.00 93.62 80 PRO A N 1
ATOM 616 C CA . PRO A 1 80 ? -12.336 -3.356 1.129 1.00 93.62 80 PRO A CA 1
ATOM 617 C C . PRO A 1 80 ? -11.822 -2.616 -0.110 1.00 93.62 80 PRO A C 1
ATOM 619 O O . PRO A 1 80 ? -11.215 -3.230 -0.985 1.00 93.62 80 PRO A O 1
ATOM 622 N N . GLU A 1 81 ? -12.019 -1.297 -0.168 1.00 94.25 81 GLU A N 1
ATOM 623 C CA . GLU A 1 81 ? -11.562 -0.460 -1.285 1.00 94.25 81 GLU A CA 1
ATOM 624 C C . GLU A 1 81 ? -10.032 -0.448 -1.368 1.00 94.25 81 GLU A C 1
ATOM 626 O O . GLU A 1 81 ? -9.450 -0.645 -2.434 1.00 94.25 81 GLU A O 1
ATOM 631 N N . MET A 1 82 ? -9.366 -0.318 -0.221 1.00 94.75 82 MET A N 1
ATOM 632 C CA . MET A 1 82 ? -7.907 -0.333 -0.150 1.00 94.75 82 MET A CA 1
ATOM 633 C C . MET A 1 82 ? -7.308 -1.678 -0.561 1.00 94.75 82 MET A C 1
ATOM 635 O O . MET A 1 82 ? -6.258 -1.713 -1.202 1.00 94.75 82 MET A O 1
ATOM 639 N N . MET A 1 83 ? -7.962 -2.785 -0.205 1.00 94.19 83 MET A N 1
ATOM 640 C CA . MET A 1 83 ? -7.501 -4.121 -0.571 1.00 94.19 83 MET A CA 1
ATOM 641 C C . MET A 1 83 ? -7.701 -4.401 -2.060 1.00 94.19 83 MET A C 1
ATOM 643 O O . MET A 1 83 ? -6.820 -4.975 -2.700 1.00 94.19 83 MET A O 1
ATOM 647 N N . GLN A 1 84 ? -8.819 -3.936 -2.625 1.00 94.31 84 GLN A N 1
ATOM 648 C CA . GLN A 1 84 ? -9.066 -3.996 -4.061 1.00 94.31 84 GLN A CA 1
ATOM 649 C C . GLN A 1 84 ? -7.991 -3.228 -4.835 1.00 94.31 84 GLN A C 1
ATOM 651 O O . GLN A 1 84 ? -7.440 -3.751 -5.805 1.00 94.31 84 GLN A O 1
ATOM 656 N N . GLU A 1 85 ? -7.660 -2.018 -4.387 1.00 94.44 85 GLU A N 1
ATOM 657 C CA . GLU A 1 85 ? -6.652 -1.194 -5.045 1.00 94.44 85 GLU A CA 1
ATOM 658 C C . GLU A 1 85 ? -5.245 -1.792 -4.914 1.00 94.44 85 GLU A C 1
ATOM 660 O O . GLU A 1 85 ? -4.498 -1.868 -5.891 1.00 94.44 85 GLU A O 1
ATOM 665 N N . LEU A 1 86 ? -4.902 -2.330 -3.741 1.00 94.50 86 LEU A N 1
ATOM 666 C CA . LEU A 1 86 ? -3.623 -3.006 -3.540 1.00 94.50 86 LEU A CA 1
ATOM 667 C C . LEU A 1 86 ? -3.517 -4.271 -4.403 1.00 94.50 86 LEU A C 1
ATOM 669 O O . LEU A 1 86 ? -2.459 -4.545 -4.971 1.00 94.50 86 LEU A O 1
ATOM 673 N N . GLY A 1 87 ? -4.612 -5.018 -4.559 1.00 94.00 87 GLY A N 1
ATOM 674 C CA . GLY A 1 87 ? -4.695 -6.158 -5.471 1.00 94.00 87 GLY A CA 1
ATOM 675 C C . GLY A 1 87 ? -4.531 -5.755 -6.938 1.00 94.00 87 GLY A C 1
ATOM 676 O O . GLY A 1 87 ? -3.844 -6.445 -7.689 1.00 94.00 87 GLY A O 1
ATOM 677 N N . ARG A 1 88 ? -5.092 -4.608 -7.345 1.00 93.81 88 ARG A N 1
ATOM 678 C CA . ARG A 1 88 ? -4.928 -4.057 -8.698 1.00 93.81 88 ARG A CA 1
ATOM 679 C C . ARG A 1 88 ? -3.468 -3.703 -8.991 1.00 93.81 88 ARG A C 1
ATOM 681 O O . ARG A 1 88 ? -2.968 -4.080 -10.047 1.00 93.81 88 ARG A O 1
ATOM 688 N N . LEU A 1 89 ? -2.794 -3.018 -8.066 1.00 91.81 89 LEU A N 1
ATOM 689 C CA . LEU A 1 89 ? -1.399 -2.586 -8.225 1.00 91.81 89 LEU A CA 1
ATOM 690 C C . LEU A 1 89 ? -0.397 -3.747 -8.180 1.00 91.81 89 LEU A C 1
ATOM 692 O O . LEU A 1 89 ? 0.656 -3.683 -8.800 1.00 91.81 89 LEU A O 1
ATOM 696 N N . THR A 1 90 ? -0.714 -4.820 -7.453 1.00 93.56 90 THR A N 1
ATOM 697 C CA . THR A 1 90 ? 0.208 -5.953 -7.252 1.00 93.56 90 THR A CA 1
ATOM 698 C C . THR A 1 90 ? -0.118 -7.184 -8.093 1.00 93.56 90 THR A C 1
ATOM 700 O O . THR A 1 90 ? 0.658 -8.135 -8.094 1.00 93.56 90 THR A O 1
ATOM 703 N N . GLY A 1 91 ? -1.233 -7.195 -8.831 1.00 90.12 91 GLY A N 1
ATOM 704 C CA . GLY A 1 91 ? -1.721 -8.381 -9.545 1.00 90.12 91 GLY A CA 1
ATOM 705 C C . GLY A 1 91 ? -0.784 -8.919 -10.634 1.00 90.12 91 GLY A C 1
ATOM 706 O O . GLY A 1 91 ? -0.872 -10.096 -10.981 1.00 90.12 91 GLY A O 1
ATOM 707 N N . GLY A 1 92 ? 0.115 -8.082 -11.161 1.00 88.44 92 GLY A N 1
ATOM 708 C CA . GLY A 1 92 ? 1.148 -8.482 -12.123 1.00 88.44 92 GLY A CA 1
ATOM 709 C C . GLY A 1 92 ? 2.437 -9.019 -11.490 1.00 88.44 92 GLY A C 1
ATOM 710 O O . GLY A 1 92 ? 3.267 -9.583 -12.202 1.00 88.44 92 GLY A O 1
ATOM 711 N N . ASP A 1 93 ? 2.611 -8.863 -10.176 1.00 88.50 93 ASP A N 1
ATOM 712 C CA . ASP A 1 93 ? 3.819 -9.257 -9.456 1.00 88.50 93 ASP A CA 1
ATOM 713 C C . ASP A 1 93 ? 3.623 -10.645 -8.802 1.00 88.50 93 ASP A C 1
ATOM 715 O O . ASP A 1 93 ? 2.758 -10.812 -7.930 1.00 88.50 93 ASP A O 1
ATOM 719 N N . PRO A 1 94 ? 4.412 -11.665 -9.199 1.00 90.00 94 PRO A N 1
ATOM 720 C CA . PRO A 1 94 ? 4.251 -13.034 -8.712 1.00 90.00 94 PRO A CA 1
ATOM 721 C C . PRO A 1 94 ? 4.592 -13.204 -7.223 1.00 90.00 94 PRO A C 1
ATOM 723 O O . PRO A 1 94 ? 4.126 -14.163 -6.606 1.00 90.00 94 PRO A O 1
ATOM 726 N N . ASP A 1 95 ? 5.369 -12.291 -6.638 1.00 90.06 95 ASP A N 1
ATOM 727 C CA . ASP A 1 95 ? 5.758 -12.320 -5.230 1.00 90.06 95 ASP A CA 1
ATOM 728 C C . ASP A 1 95 ? 4.774 -11.542 -4.346 1.00 90.06 95 ASP A C 1
ATOM 730 O O . ASP A 1 95 ? 4.550 -11.923 -3.188 1.00 90.06 95 ASP A O 1
ATOM 734 N N . LEU A 1 96 ? 4.184 -10.457 -4.859 1.00 90.88 96 LEU A N 1
ATOM 735 C CA . LEU A 1 96 ? 3.263 -9.599 -4.108 1.00 90.88 96 LEU A CA 1
ATOM 736 C C . LEU A 1 96 ? 1.811 -10.079 -4.168 1.00 90.88 96 LEU A C 1
ATOM 738 O O . LEU A 1 96 ? 1.151 -10.086 -3.125 1.00 90.88 96 LEU A O 1
ATOM 742 N N . ALA A 1 97 ? 1.319 -10.540 -5.321 1.00 91.12 97 ALA A N 1
ATOM 743 C CA . ALA A 1 97 ? -0.079 -10.956 -5.465 1.00 91.12 97 ALA A CA 1
ATOM 744 C C . ALA A 1 97 ? -0.510 -12.032 -4.437 1.00 91.12 97 ALA A C 1
ATOM 746 O O . ALA A 1 97 ? -1.560 -11.870 -3.803 1.00 91.12 97 ALA A O 1
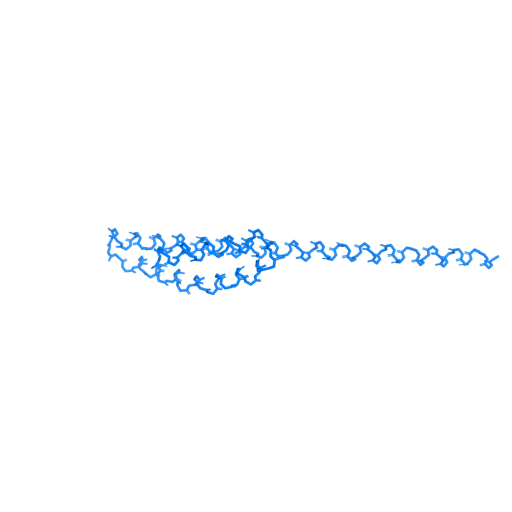ATOM 747 N N . PRO A 1 98 ? 0.289 -13.088 -4.153 1.00 93.62 98 PRO A N 1
ATOM 748 C CA . PRO A 1 98 ? -0.064 -14.066 -3.121 1.00 93.62 98 PRO A CA 1
ATOM 749 C C . PRO A 1 98 ? -0.071 -13.477 -1.704 1.00 93.62 98 PRO A C 1
ATOM 751 O O . PRO A 1 98 ? -0.847 -13.917 -0.855 1.00 93.62 98 PRO A O 1
ATOM 754 N N . ARG A 1 99 ? 0.785 -12.483 -1.426 1.00 92.62 99 ARG A N 1
ATOM 755 C CA . ARG A 1 99 ? 0.873 -11.832 -0.109 1.00 92.62 99 ARG A CA 1
ATOM 756 C C . ARG A 1 99 ? -0.338 -10.952 0.155 1.00 92.62 99 ARG A C 1
ATOM 758 O O . ARG A 1 99 ? -0.878 -11.008 1.255 1.00 92.62 99 ARG A O 1
ATOM 765 N N . VAL A 1 100 ? -0.774 -10.182 -0.840 1.00 93.44 100 VAL A N 1
ATOM 766 C CA . VAL A 1 100 ? -1.966 -9.328 -0.727 1.00 93.44 100 VAL A CA 1
ATOM 767 C C . VAL A 1 100 ? -3.206 -10.181 -0.498 1.00 93.44 100 VAL A C 1
ATOM 769 O O . VAL A 1 100 ? -3.932 -9.946 0.465 1.00 93.44 100 VAL A O 1
ATOM 772 N N . LYS A 1 101 ? -3.366 -11.261 -1.270 1.00 92.56 101 LYS A N 1
ATOM 773 C CA . LYS A 1 101 ? -4.440 -12.235 -1.041 1.00 92.56 101 LYS A CA 1
ATOM 774 C C . LYS A 1 101 ? -4.406 -12.812 0.378 1.00 92.56 101 LYS A C 1
ATOM 776 O O . LYS A 1 101 ? -5.439 -12.944 1.027 1.00 92.56 101 LYS A O 1
ATOM 781 N N . ARG A 1 102 ? -3.214 -13.122 0.899 1.00 93.19 102 ARG A N 1
ATOM 782 C CA . ARG A 1 102 ? -3.079 -13.631 2.268 1.00 93.19 102 ARG A CA 1
ATOM 783 C C . ARG A 1 102 ? -3.488 -12.602 3.327 1.00 93.19 102 ARG A C 1
ATOM 785 O O . ARG A 1 102 ? -4.050 -12.986 4.349 1.00 93.19 102 ARG A O 1
ATOM 792 N N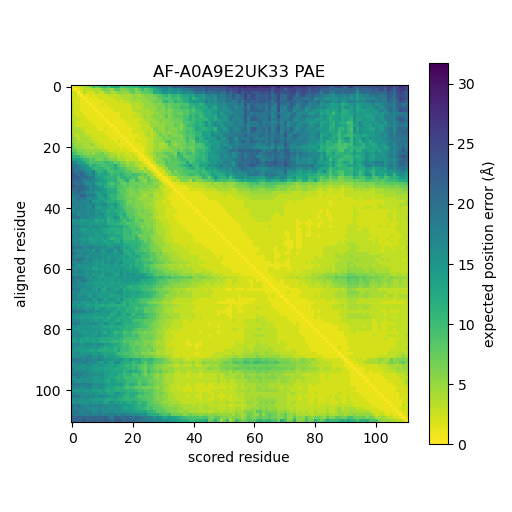 . ILE A 1 103 ? -3.194 -11.321 3.111 1.00 92.19 103 ILE A N 1
ATOM 793 C CA . ILE A 1 103 ? -3.614 -10.235 4.009 1.00 92.19 103 ILE A CA 1
ATOM 794 C C . ILE A 1 103 ? -5.137 -10.089 3.984 1.00 92.19 103 ILE A C 1
ATOM 796 O O . ILE A 1 103 ? -5.741 -9.952 5.046 1.00 92.19 103 ILE A O 1
ATOM 800 N N . GLU A 1 104 ? -5.752 -10.163 2.805 1.00 91.12 104 GLU A N 1
ATOM 801 C CA . GLU A 1 104 ? -7.207 -10.118 2.636 1.00 91.12 104 GLU A CA 1
ATOM 802 C C . GLU A 1 104 ? -7.898 -11.245 3.422 1.00 91.12 104 GLU A C 1
ATOM 804 O O . GLU A 1 104 ? -8.773 -10.972 4.243 1.00 91.12 104 GLU A O 1
ATOM 809 N N . GLU A 1 105 ? -7.434 -12.489 3.262 1.00 92.00 105 GLU A N 1
ATOM 810 C CA . GLU A 1 105 ? -7.936 -13.655 4.005 1.00 92.00 105 GLU A CA 1
ATOM 811 C C . GLU A 1 105 ? -7.827 -13.459 5.526 1.00 92.00 105 GLU A C 1
ATOM 813 O O . GLU A 1 105 ? -8.806 -13.613 6.253 1.00 92.00 105 GLU A O 1
ATOM 818 N N . LEU A 1 106 ? -6.644 -13.072 6.017 1.00 91.69 106 LEU A N 1
ATOM 819 C CA . LEU A 1 106 ? -6.403 -12.883 7.452 1.00 91.69 106 LEU A CA 1
ATOM 820 C C . LEU A 1 106 ? -7.220 -11.733 8.048 1.00 91.69 106 LEU A C 1
ATOM 822 O O . LEU A 1 106 ? -7.577 -11.780 9.225 1.00 91.69 106 LEU A O 1
ATOM 826 N N . SER A 1 107 ? -7.482 -10.695 7.256 1.00 89.06 107 SER A N 1
ATOM 827 C CA . SER A 1 107 ? -8.290 -9.552 7.683 1.00 89.06 107 SER A CA 1
ATOM 828 C C . SER A 1 107 ? -9.758 -9.953 7.802 1.00 89.06 107 SER A C 1
ATOM 830 O O . SER A 1 107 ? -10.387 -9.624 8.802 1.00 89.06 107 SER A O 1
ATOM 832 N N . ALA A 1 108 ? -10.273 -10.728 6.842 1.00 86.75 108 ALA A N 1
ATOM 833 C CA . ALA A 1 108 ? -11.642 -11.245 6.854 1.00 86.75 108 ALA A CA 1
ATOM 834 C C . ALA A 1 108 ? -11.902 -12.266 7.979 1.00 86.75 108 ALA A C 1
ATOM 836 O O . ALA A 1 108 ? -13.032 -12.411 8.431 1.00 86.75 108 ALA A O 1
ATOM 837 N N . GLU A 1 109 ? -10.874 -12.983 8.443 1.00 88.38 109 GLU A N 1
ATOM 838 C CA . GLU A 1 109 ? -10.993 -13.892 9.592 1.00 88.38 109 GLU A CA 1
ATOM 839 C C . GLU A 1 109 ? -11.050 -13.158 10.943 1.00 88.38 109 GLU A C 1
ATOM 841 O O . GLU A 1 109 ? -11.562 -13.708 11.921 1.00 88.38 109 GLU A O 1
ATOM 846 N N . ARG A 1 110 ? -10.463 -11.957 11.036 1.00 82.88 110 ARG A N 1
ATOM 847 C CA . ARG A 1 110 ? -10.233 -11.253 12.311 1.00 82.88 110 ARG A CA 1
ATOM 848 C C . ARG A 1 110 ? -11.187 -10.096 12.594 1.00 82.88 110 ARG A C 1
ATOM 850 O O . ARG A 1 110 ? -11.251 -9.676 13.751 1.00 82.88 110 ARG A O 1
ATOM 857 N N . LEU A 1 111 ? -11.863 -9.576 11.575 1.00 80.38 111 LEU A N 1
ATOM 858 C CA . LEU A 1 111 ? -12.763 -8.422 11.640 1.00 80.38 111 LEU A CA 1
ATOM 859 C C . LEU A 1 111 ? -14.196 -8.853 11.334 1.00 80.38 111 LEU A C 1
ATOM 861 O O . LEU A 1 111 ? -15.096 -8.378 12.060 1.00 80.38 111 LEU A O 1
#

Radius of gyration: 25.61 Å; Cα contacts (8 Å, |Δi|>4): 62; chains: 1; bounding box: 53×33×77 Å

Mean predicted aligned error: 7.65 Å

Sequence (111 aa):
MAGLLALAIVLLLAVNLAVFVLIQRTADFNDTVEEAQEVRLLSRELLTRLVDAETGQRGFLLTARPEYLSIHTEAVRALPEMMQELGRLTGGDPDLAPRVKRIEELSAERL

Solvent-accessible surface area (backbone atoms only — not comparable to full-atom values): 5953 Å² total; per-residue (Å²): 111,69,69,60,53,53,50,52,51,52,52,52,52,52,50,52,51,52,51,52,54,50,52,52,56,52,50,61,54,49,55,56,49,50,52,55,48,49,55,51,51,52,52,50,53,50,51,51,32,54,49,38,25,54,49,11,46,51,44,19,76,75,63,75,41,66,74,24,44,50,44,17,54,57,24,59,68,50,47,64,63,53,50,52,51,51,43,65,76,26,61,85,38,87,76,47,34,63,52,50,54,50,51,53,54,56,47,69,75,73,109

Foldseek 3Di:
DVVVVVVVVVVVVVVVVVVVVVVVVVVVVVVVVVLVVVLVVLVVVLVVLLVQLVQLVVCCVVPVDCVSVVSNVVSVVPNVVSLVVNCVSCVPPPVRNVVSVVVVVVSVVPD